Protein AF-A0A6L7TW62-F1 (afdb_monomer_lite)

pLDDT: mean 73.05, std 16.47, range [34.62, 91.81]

Foldseek 3Di:
DPPCPDPDDDADDPLLVQLLVQLLVVLLVCLQVLAAAEPVRSCCRRPVPPPDDPPSVVSSLVVNQVVLVVVCVDPPDPDDRQASSCLSYDPPDPDDDPVNVVVCVPAPPVNSCVVHSVCSSPRPCSVVVVVNSGD

Structure (mmCIF, N/CA/C/O backbone):
data_AF-A0A6L7TW62-F1
#
_entry.id   AF-A0A6L7TW62-F1
#
loop_
_atom_site.group_PDB
_atom_site.id
_atom_site.type_symbol
_atom_site.label_atom_id
_atom_site.label_alt_id
_atom_site.label_comp_id
_atom_site.label_asym_id
_atom_site.label_entity_id
_atom_site.label_seq_id
_atom_site.pdbx_PDB_ins_code
_atom_site.Cartn_x
_atom_site.Cartn_y
_atom_site.Cartn_z
_atom_site.occupancy
_atom_site.B_iso_or_equiv
_atom_site.auth_seq_id
_atom_site.auth_comp_id
_atom_site.auth_asym_id
_atom_site.auth_atom_id
_atom_site.pdbx_PDB_model_num
ATOM 1 N N . MET A 1 1 ? -17.381 16.320 -4.843 1.00 34.72 1 MET A N 1
ATOM 2 C CA . MET A 1 1 ? -16.513 17.354 -4.238 1.00 34.72 1 MET A CA 1
ATOM 3 C C . MET A 1 1 ? -15.098 16.823 -4.362 1.00 34.72 1 MET A C 1
ATOM 5 O O . MET A 1 1 ? -14.869 15.753 -3.849 1.00 34.72 1 MET A O 1
ATOM 9 N N . GLN A 1 2 ? -14.188 17.464 -5.103 1.00 34.62 2 GLN A N 1
ATOM 10 C CA . GLN A 1 2 ? -12.823 16.931 -5.269 1.00 34.62 2 GLN A CA 1
ATOM 11 C C . GLN A 1 2 ? -12.072 17.016 -3.933 1.00 34.62 2 GLN A C 1
ATOM 13 O O . GLN A 1 2 ? -11.802 18.134 -3.482 1.00 34.62 2 GLN A O 1
ATOM 18 N N . ASN A 1 3 ? -11.767 15.880 -3.296 1.00 39.09 3 ASN A N 1
ATOM 19 C CA . ASN A 1 3 ? -11.091 15.842 -2.000 1.00 39.09 3 ASN A CA 1
ATOM 20 C C . ASN A 1 3 ? -9.744 16.581 -2.045 1.00 39.09 3 ASN A C 1
ATOM 22 O O . ASN A 1 3 ? -8.772 16.184 -2.687 1.00 39.09 3 ASN A O 1
ATOM 26 N N . GLN A 1 4 ? -9.710 17.722 -1.352 1.00 43.91 4 GLN A N 1
ATOM 27 C CA . GLN A 1 4 ? -8.607 18.683 -1.337 1.00 43.91 4 GLN A CA 1
ATOM 28 C C . GLN A 1 4 ? -7.504 18.339 -0.319 1.00 43.91 4 GLN A C 1
ATOM 30 O O . GLN A 1 4 ? -6.615 19.162 -0.103 1.00 43.91 4 GLN A O 1
ATOM 35 N N . CYS A 1 5 ? -7.520 17.158 0.306 1.00 47.97 5 CYS A N 1
ATOM 36 C CA . CYS A 1 5 ? -6.614 16.833 1.419 1.00 47.97 5 CYS A CA 1
ATOM 37 C C . CYS A 1 5 ? -5.142 16.631 1.012 1.00 47.97 5 CYS A C 1
ATOM 39 O O . CYS A 1 5 ? -4.269 16.607 1.874 1.00 47.97 5 CYS A O 1
ATOM 41 N N . PHE A 1 6 ? -4.841 16.572 -0.288 1.00 50.97 6 PHE A N 1
ATOM 42 C CA . PHE A 1 6 ? -3.476 16.413 -0.804 1.00 50.97 6 PHE A CA 1
ATOM 43 C C . PHE A 1 6 ? -3.125 17.472 -1.855 1.00 50.97 6 PHE A C 1
ATOM 45 O O . PHE A 1 6 ? 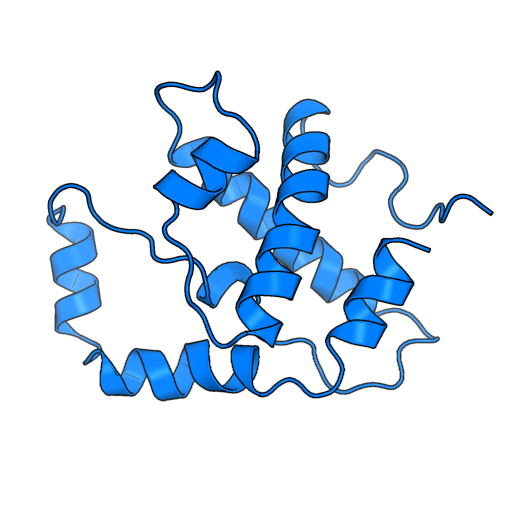-2.492 17.183 -2.873 1.00 50.97 6 PHE A O 1
ATOM 52 N N . LYS A 1 7 ? -3.547 18.726 -1.636 1.00 44.59 7 LYS A N 1
ATOM 53 C CA . LYS A 1 7 ? -3.100 19.851 -2.466 1.00 44.59 7 LYS A CA 1
ATOM 54 C C . LYS A 1 7 ? -1.574 20.038 -2.353 1.00 44.59 7 LYS A C 1
ATOM 56 O O . LYS A 1 7 ? -1.057 20.653 -1.431 1.00 44.59 7 LYS A O 1
ATOM 61 N N . ARG A 1 8 ? -0.907 19.524 -3.387 1.00 44.16 8 ARG A N 1
ATOM 62 C CA . ARG A 1 8 ? 0.277 20.028 -4.106 1.00 44.16 8 ARG A CA 1
ATOM 63 C C . ARG A 1 8 ? 1.669 20.028 -3.473 1.00 44.16 8 ARG A C 1
ATOM 65 O O . ARG A 1 8 ? 2.585 19.803 -4.253 1.00 44.16 8 ARG A O 1
ATOM 72 N N . ASP A 1 9 ? 1.870 20.154 -2.164 1.00 45.03 9 ASP A N 1
ATOM 73 C CA . ASP A 1 9 ? 3.229 20.502 -1.676 1.00 45.03 9 ASP A CA 1
ATOM 74 C C . ASP A 1 9 ? 3.894 19.478 -0.746 1.00 45.03 9 ASP A C 1
ATOM 76 O O . ASP A 1 9 ? 4.792 19.813 0.021 1.00 45.03 9 ASP A O 1
ATOM 80 N N . ILE A 1 10 ? 3.481 18.208 -0.804 1.00 50.41 10 ILE A N 1
ATOM 81 C CA . ILE A 1 10 ? 4.088 17.166 0.041 1.00 50.41 10 ILE A CA 1
ATOM 82 C C . ILE A 1 10 ? 5.144 16.372 -0.728 1.00 50.41 10 ILE A C 1
ATOM 84 O O . ILE A 1 10 ? 6.185 16.093 -0.162 1.00 50.41 10 ILE A O 1
ATOM 88 N N . PHE A 1 11 ? 4.932 16.059 -2.008 1.00 49.53 11 PHE A N 1
ATOM 89 C CA . PHE A 1 11 ? 5.819 15.186 -2.777 1.00 49.53 11 PHE A CA 1
ATOM 90 C C . PHE A 1 11 ? 6.629 16.011 -3.770 1.00 49.53 11 PHE A C 1
ATOM 92 O O . PHE A 1 11 ? 6.005 16.666 -4.595 1.00 49.53 11 PHE A O 1
ATOM 99 N N . GLY A 1 12 ? 7.962 15.946 -3.714 1.00 58.12 12 GLY A N 1
ATOM 100 C CA . GLY A 1 12 ? 8.905 16.697 -4.563 1.00 58.12 12 GLY A CA 1
ATOM 101 C C . GLY A 1 12 ? 8.369 17.186 -5.920 1.00 58.12 12 GLY A C 1
ATOM 102 O O . GLY A 1 12 ? 7.769 18.254 -6.000 1.00 58.12 12 GLY A O 1
ATOM 103 N N . ASP A 1 13 ? 8.625 16.455 -7.008 1.00 68.38 13 ASP A N 1
ATOM 104 C CA . ASP A 1 13 ? 8.139 16.839 -8.338 1.00 68.38 13 ASP A CA 1
ATOM 105 C C . ASP A 1 13 ? 6.713 16.310 -8.631 1.00 68.38 13 ASP A C 1
ATOM 107 O O . ASP A 1 13 ? 6.236 15.328 -8.049 1.00 68.38 13 ASP A O 1
ATOM 111 N N . LYS A 1 14 ? 6.022 16.960 -9.578 1.00 72.31 14 LYS A N 1
ATOM 112 C CA . LYS A 1 14 ? 4.637 16.637 -9.975 1.00 72.31 14 LYS A CA 1
ATOM 113 C C . LYS A 1 14 ? 4.461 15.231 -10.554 1.00 72.31 14 LYS A C 1
ATOM 115 O O . LYS A 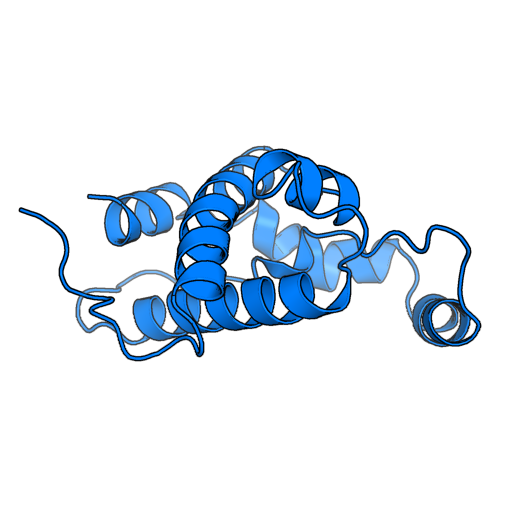1 14 ? 3.355 14.697 -10.498 1.00 72.31 14 LYS A O 1
ATOM 120 N N . ASP A 1 15 ? 5.485 14.645 -11.150 1.00 75.75 15 ASP A N 1
ATOM 121 C CA . ASP A 1 15 ? 5.408 13.322 -11.761 1.00 75.75 15 ASP A CA 1
ATOM 122 C C . ASP A 1 15 ? 5.524 12.225 -10.705 1.00 75.75 15 ASP A C 1
ATOM 124 O O . ASP A 1 15 ? 4.755 11.263 -10.747 1.00 75.75 15 ASP A O 1
ATOM 128 N N . THR A 1 16 ? 6.343 12.429 -9.671 1.00 74.62 16 THR A N 1
ATOM 129 C CA . THR A 1 16 ? 6.352 11.572 -8.476 1.00 74.62 16 THR A CA 1
ATOM 130 C C . THR A 1 16 ? 4.981 11.548 -7.786 1.00 74.62 16 THR A C 1
ATOM 132 O O . THR A 1 16 ? 4.499 10.475 -7.416 1.00 74.62 16 THR A O 1
ATOM 135 N N . GLN A 1 17 ? 4.295 12.696 -7.695 1.00 74.62 17 GLN A N 1
ATOM 136 C CA . GLN A 1 17 ? 2.911 12.762 -7.193 1.00 74.62 17 GLN A CA 1
ATOM 137 C C . GLN A 1 17 ? 1.958 11.912 -8.030 1.00 74.62 17 GLN A C 1
ATOM 139 O O . GLN A 1 17 ? 1.217 11.092 -7.494 1.00 74.62 17 GLN A O 1
ATOM 144 N N . LYS A 1 18 ? 1.977 12.092 -9.355 1.00 78.06 18 LYS A N 1
ATOM 145 C CA . LYS A 1 18 ? 1.114 11.330 -10.268 1.00 78.06 18 LYS A CA 1
ATOM 146 C C . LYS A 1 18 ? 1.379 9.829 -10.172 1.00 78.06 18 LYS A C 1
ATOM 148 O O . LYS A 1 18 ? 0.435 9.049 -10.230 1.00 78.06 18 LYS A O 1
ATOM 153 N N . MET A 1 19 ? 2.640 9.422 -10.030 1.00 82.81 19 MET A N 1
ATOM 154 C CA . MET A 1 19 ? 3.002 8.015 -9.860 1.00 82.81 19 MET A CA 1
ATOM 155 C C . MET A 1 19 ? 2.477 7.452 -8.537 1.00 82.81 19 MET A C 1
ATOM 157 O O . MET A 1 19 ? 1.898 6.372 -8.547 1.00 82.81 19 MET A O 1
ATOM 161 N N . ALA A 1 20 ? 2.593 8.190 -7.428 1.00 81.94 20 ALA A N 1
ATOM 162 C CA . ALA A 1 20 ? 2.037 7.779 -6.134 1.00 81.94 20 ALA A CA 1
ATOM 163 C C . ALA A 1 20 ? 0.513 7.623 -6.184 1.00 81.94 20 ALA A C 1
ATOM 165 O O . ALA A 1 20 ? -0.016 6.608 -5.732 1.00 81.94 20 ALA A O 1
ATOM 166 N N . TRP A 1 21 ? -0.176 8.569 -6.824 1.00 80.31 21 TRP A N 1
ATOM 167 C CA . TRP A 1 21 ? -1.621 8.506 -7.040 1.00 80.31 21 TRP A CA 1
ATOM 168 C C . TRP A 1 21 ? -2.069 7.302 -7.869 1.00 80.31 21 TRP A C 1
ATOM 170 O O . TRP A 1 21 ? -3.143 6.763 -7.620 1.00 80.31 21 TRP A O 1
ATOM 180 N N . LYS A 1 22 ? -1.257 6.863 -8.835 1.00 85.69 22 LYS A N 1
ATOM 181 C CA . LYS A 1 22 ? -1.531 5.657 -9.629 1.00 85.69 22 LYS A CA 1
ATOM 182 C C . LYS A 1 22 ? -1.177 4.366 -8.895 1.00 85.69 22 LYS A C 1
ATOM 184 O O . LYS A 1 22 ? -1.898 3.387 -9.028 1.00 85.69 22 LYS A O 1
ATOM 189 N N . ALA A 1 23 ? -0.081 4.358 -8.140 1.00 88.12 23 ALA A N 1
ATOM 190 C CA . ALA A 1 23 ? 0.405 3.180 -7.429 1.00 88.12 23 ALA A CA 1
ATOM 191 C C . ALA A 1 23 ? -0.483 2.816 -6.231 1.00 88.12 23 ALA A C 1
ATOM 193 O O . ALA A 1 23 ? -0.780 1.648 -6.019 1.00 88.12 23 ALA A O 1
ATOM 194 N N . LEU A 1 24 ? -0.939 3.805 -5.463 1.00 87.88 24 LEU A N 1
ATOM 195 C CA . LEU A 1 24 ? -1.745 3.602 -4.259 1.00 87.88 24 LEU A CA 1
ATOM 196 C C . LEU A 1 24 ? -2.998 2.713 -4.448 1.00 87.88 24 LEU A C 1
ATOM 198 O O . LEU A 1 24 ? -3.143 1.763 -3.678 1.00 87.88 24 LEU A O 1
ATOM 202 N N . PRO A 1 25 ? -3.889 2.941 -5.438 1.00 87.25 25 PRO A N 1
ATOM 203 C CA . PRO A 1 25 ? -5.071 2.093 -5.616 1.00 87.25 25 PRO A CA 1
ATOM 204 C C . PRO A 1 25 ? -4.708 0.664 -6.048 1.00 87.25 25 PRO A C 1
ATOM 206 O O . PRO A 1 25 ? -5.377 -0.285 -5.638 1.00 87.25 25 PRO A O 1
ATOM 209 N N . ILE A 1 26 ? -3.628 0.494 -6.822 1.00 89.75 26 ILE A N 1
ATOM 210 C CA . ILE A 1 26 ? -3.096 -0.826 -7.187 1.00 89.75 26 ILE A CA 1
ATOM 211 C C . ILE A 1 26 ? -2.654 -1.551 -5.913 1.00 89.75 26 ILE A C 1
ATOM 213 O O . ILE A 1 26 ? -3.096 -2.665 -5.656 1.00 89.75 26 ILE A O 1
ATOM 217 N N . LEU A 1 27 ? -1.859 -0.893 -5.065 1.00 90.38 27 LEU A N 1
ATOM 218 C CA . LEU A 1 27 ? -1.370 -1.480 -3.818 1.00 90.38 27 LEU A CA 1
ATOM 219 C C . LEU A 1 27 ? -2.511 -1.893 -2.877 1.00 90.38 27 LEU A C 1
ATOM 221 O O . LEU A 1 27 ? -2.492 -3.003 -2.356 1.00 90.38 27 LEU A O 1
ATOM 225 N N . ILE A 1 28 ? -3.529 -1.044 -2.699 1.00 90.38 28 ILE A N 1
ATOM 226 C CA . ILE A 1 28 ? -4.711 -1.384 -1.886 1.00 90.38 28 ILE A CA 1
ATOM 227 C C . ILE A 1 28 ? -5.434 -2.600 -2.474 1.00 90.38 28 ILE A C 1
ATOM 229 O O . ILE A 1 28 ? -5.780 -3.519 -1.738 1.00 90.38 28 ILE A O 1
ATOM 233 N N . THR A 1 29 ? -5.599 -2.655 -3.798 1.00 89.88 29 THR A N 1
ATOM 234 C CA . THR A 1 29 ? -6.255 -3.786 -4.475 1.00 89.88 29 THR A CA 1
ATOM 235 C C . THR A 1 29 ? -5.503 -5.099 -4.253 1.00 89.88 29 THR A C 1
ATOM 237 O O . THR A 1 29 ? -6.121 -6.126 -3.980 1.00 89.88 29 THR A O 1
ATOM 240 N N . TYR A 1 30 ? -4.174 -5.084 -4.366 1.00 88.62 30 TYR A N 1
ATOM 241 C CA . TYR A 1 30 ? -3.340 -6.262 -4.115 1.00 88.62 30 TYR A CA 1
ATOM 242 C C . TYR A 1 30 ? -3.379 -6.674 -2.637 1.00 88.62 30 TYR A C 1
ATOM 244 O O . TYR A 1 30 ? -3.550 -7.854 -2.337 1.00 88.62 30 TYR A O 1
ATOM 252 N N . ALA A 1 31 ? -3.346 -5.708 -1.712 1.00 88.88 31 ALA A N 1
ATOM 253 C CA . ALA A 1 31 ? -3.490 -5.979 -0.285 1.00 88.88 31 ALA A CA 1
ATOM 254 C C . ALA A 1 31 ? -4.839 -6.641 0.052 1.00 88.88 31 ALA A C 1
ATOM 256 O O . ALA A 1 31 ? -4.865 -7.616 0.796 1.00 88.88 31 ALA A O 1
ATOM 257 N N . GLN A 1 32 ? -5.939 -6.171 -0.548 1.00 88.38 32 GLN A N 1
ATOM 258 C CA . GLN A 1 32 ? -7.274 -6.763 -0.390 1.00 88.38 32 GLN A CA 1
ATOM 259 C C . GLN A 1 32 ? -7.369 -8.193 -0.934 1.00 88.38 32 GLN A C 1
ATOM 261 O O . GLN A 1 32 ? -8.135 -8.999 -0.411 1.00 88.38 32 GLN A O 1
ATOM 266 N N . LYS A 1 33 ? -6.605 -8.513 -1.983 1.00 88.12 33 LYS A N 1
ATOM 267 C CA . LYS A 1 33 ? -6.546 -9.862 -2.564 1.00 88.12 33 LYS A CA 1
ATOM 268 C C . LYS A 1 33 ? -5.617 -10.809 -1.803 1.00 88.12 33 LYS A C 1
ATOM 270 O O . LYS A 1 33 ? -5.657 -12.007 -2.055 1.00 88.12 33 LYS A O 1
ATOM 275 N N . GLY A 1 34 ? -4.809 -10.289 -0.878 1.00 84.31 34 GLY A N 1
ATOM 276 C CA . GLY A 1 34 ? -3.766 -11.063 -0.206 1.00 84.31 34 GLY A CA 1
ATOM 277 C C . GLY A 1 34 ? -2.581 -11.394 -1.115 1.00 84.31 34 GLY A C 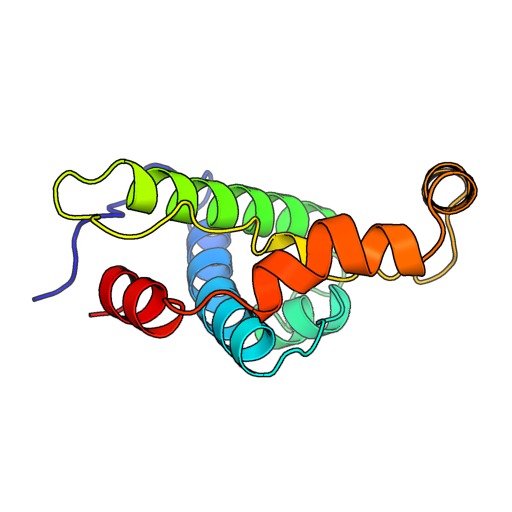1
ATOM 278 O O . GLY A 1 34 ? -1.835 -12.327 -0.827 1.00 84.31 34 GLY A O 1
ATOM 279 N N . ASP A 1 35 ? -2.407 -10.643 -2.205 1.00 83.62 35 ASP A N 1
ATOM 280 C CA . ASP A 1 35 ? -1.383 -10.904 -3.208 1.00 83.62 35 ASP A CA 1
ATOM 281 C C . ASP A 1 35 ? -0.224 -9.906 -3.068 1.00 83.62 35 ASP A C 1
ATOM 283 O O . ASP A 1 35 ? -0.443 -8.690 -3.057 1.00 83.62 35 ASP A O 1
ATOM 287 N N . PRO A 1 36 ? 1.036 -10.366 -3.005 1.00 84.06 36 PRO A N 1
ATOM 288 C CA . PRO A 1 36 ? 2.178 -9.473 -3.127 1.00 84.06 36 PRO A CA 1
ATOM 289 C C . PRO A 1 36 ? 2.354 -9.006 -4.582 1.00 84.06 36 PRO A C 1
ATOM 291 O O . PRO A 1 36 ? 2.018 -9.720 -5.527 1.00 84.06 36 PRO A O 1
ATOM 294 N N . ILE A 1 37 ? 2.967 -7.836 -4.779 1.00 83.19 37 ILE A N 1
ATOM 295 C CA . ILE A 1 37 ? 3.291 -7.299 -6.112 1.00 83.19 37 ILE A CA 1
ATOM 296 C C . ILE A 1 37 ? 4.801 -7.143 -6.279 1.00 83.19 37 ILE A C 1
ATOM 298 O O . ILE A 1 37 ? 5.499 -6.697 -5.370 1.00 83.19 37 ILE A O 1
ATOM 302 N N . ARG A 1 38 ? 5.348 -7.483 -7.450 1.00 81.50 38 ARG A N 1
ATOM 303 C CA . ARG A 1 38 ? 6.760 -7.196 -7.741 1.00 81.50 38 ARG A CA 1
ATOM 304 C C . ARG A 1 38 ? 6.934 -5.722 -8.077 1.00 81.50 38 ARG A C 1
ATOM 306 O O . ARG A 1 38 ? 6.130 -5.149 -8.806 1.00 81.50 38 ARG A O 1
ATOM 313 N N . MET A 1 39 ? 8.042 -5.132 -7.631 1.00 82.38 39 MET A N 1
ATOM 314 C CA . MET A 1 39 ? 8.389 -3.744 -7.962 1.00 82.38 39 MET A CA 1
ATOM 315 C C . MET A 1 39 ? 8.358 -3.480 -9.475 1.00 82.38 39 MET A C 1
ATOM 317 O O . MET A 1 39 ? 7.843 -2.458 -9.914 1.00 82.38 39 MET A O 1
ATOM 321 N N . SER A 1 40 ? 8.873 -4.412 -10.281 1.00 77.75 40 SER A N 1
ATOM 322 C CA . SER A 1 40 ? 8.894 -4.300 -11.743 1.00 77.75 40 SER A CA 1
ATOM 323 C C . SER A 1 40 ? 7.498 -4.331 -12.374 1.00 77.75 40 SER A C 1
ATOM 325 O O . SER A 1 40 ? 7.262 -3.635 -13.361 1.00 77.75 40 SER A O 1
ATOM 327 N N . ASP A 1 41 ? 6.567 -5.094 -11.802 1.00 82.25 41 ASP A N 1
ATOM 328 C CA . ASP A 1 41 ? 5.178 -5.162 -12.266 1.00 82.25 41 ASP A CA 1
ATOM 329 C C . ASP A 1 41 ? 4.437 -3.872 -11.913 1.00 82.25 41 ASP A C 1
ATOM 331 O O . ASP A 1 41 ? 3.848 -3.244 -12.791 1.00 82.25 41 ASP A O 1
ATOM 335 N N . LEU A 1 42 ? 4.601 -3.390 -10.677 1.00 85.25 42 LEU A N 1
ATOM 336 C CA . LEU A 1 42 ? 4.067 -2.098 -10.248 1.00 85.25 42 LEU A CA 1
ATOM 337 C C . LEU A 1 42 ? 4.571 -0.949 -11.134 1.00 85.25 42 LEU A C 1
ATOM 339 O O . LEU A 1 42 ? 3.784 -0.112 -11.570 1.00 85.25 42 LEU A O 1
ATOM 343 N N . VAL A 1 43 ? 5.872 -0.922 -11.448 1.00 82.44 43 VAL A N 1
ATOM 344 C CA . VAL A 1 43 ? 6.472 0.084 -12.343 1.00 82.44 43 VAL A CA 1
ATOM 345 C C . VAL A 1 43 ? 5.860 0.019 -13.743 1.00 82.44 43 VAL A C 1
ATOM 347 O O . VAL A 1 43 ? 5.533 1.059 -14.319 1.00 82.44 43 VAL A O 1
ATOM 350 N N . ARG A 1 44 ? 5.666 -1.187 -14.284 1.00 81.56 44 ARG A N 1
ATOM 351 C CA . ARG A 1 44 ? 5.062 -1.398 -15.606 1.00 81.56 44 ARG A CA 1
ATOM 352 C C . ARG A 1 44 ? 3.629 -0.877 -15.671 1.00 81.56 44 ARG A C 1
ATOM 354 O O . ARG A 1 44 ? 3.242 -0.317 -16.692 1.00 81.56 44 ARG A O 1
ATOM 361 N N . GLU A 1 45 ? 2.868 -1.031 -14.592 1.00 83.25 45 GLU A N 1
ATOM 362 C CA . GLU A 1 45 ? 1.493 -0.538 -14.505 1.00 83.25 45 GLU A CA 1
ATOM 363 C C . GLU A 1 45 ? 1.429 0.997 -14.411 1.00 83.25 45 GLU A C 1
ATOM 365 O O . GLU A 1 45 ? 0.623 1.632 -15.094 1.00 83.25 45 GLU A O 1
ATOM 370 N N . ILE A 1 46 ? 2.296 1.629 -13.612 1.00 83.56 46 ILE A N 1
ATOM 371 C CA . ILE A 1 46 ? 2.207 3.079 -13.356 1.00 83.56 46 ILE A CA 1
ATOM 372 C C . ILE A 1 46 ? 2.950 3.942 -14.385 1.00 83.56 46 ILE A C 1
ATOM 374 O O . ILE A 1 46 ? 2.517 5.063 -14.683 1.00 83.56 46 ILE A O 1
ATOM 378 N N . ALA A 1 47 ? 4.074 3.445 -14.905 1.00 79.62 47 ALA A N 1
ATOM 379 C CA . ALA A 1 47 ? 5.011 4.194 -15.735 1.00 79.62 47 ALA A CA 1
ATOM 380 C C . ALA A 1 47 ? 5.731 3.281 -16.753 1.00 79.62 47 ALA A C 1
ATOM 382 O O . ALA A 1 47 ? 6.957 3.161 -16.725 1.00 79.62 47 ALA A O 1
ATOM 383 N N . PRO A 1 48 ? 4.998 2.692 -17.721 1.00 75.69 48 PRO A N 1
ATOM 384 C CA . PRO A 1 48 ? 5.550 1.741 -18.698 1.00 75.69 48 PRO A CA 1
ATOM 385 C C . PRO A 1 48 ? 6.645 2.327 -19.606 1.00 75.69 48 PRO A C 1
ATOM 387 O O . PRO A 1 48 ? 7.380 1.590 -20.254 1.00 75.69 48 PRO A O 1
ATOM 390 N N . HIS A 1 49 ? 6.756 3.655 -19.665 1.00 73.19 49 HIS A N 1
ATOM 391 C CA . HIS A 1 49 ? 7.754 4.383 -20.448 1.00 73.19 49 HIS A CA 1
ATOM 392 C C . HIS A 1 49 ? 9.097 4.553 -19.717 1.00 73.19 49 HIS A C 1
ATOM 394 O O . HIS A 1 49 ? 10.083 4.951 -20.336 1.00 73.19 49 HIS A O 1
ATOM 400 N N . LEU A 1 50 ? 9.163 4.267 -18.412 1.00 65.75 50 LEU A N 1
ATOM 401 C CA . LEU A 1 50 ? 10.388 4.379 -17.625 1.00 65.75 50 LEU A CA 1
ATOM 402 C C . LEU A 1 50 ? 11.148 3.047 -17.661 1.00 65.75 50 LEU A C 1
ATOM 404 O O . LEU A 1 50 ? 10.903 2.139 -16.875 1.00 65.75 50 LEU A O 1
ATOM 408 N N . THR A 1 51 ? 12.104 2.936 -18.582 1.00 56.28 51 THR A N 1
ATOM 409 C CA . THR A 1 51 ? 12.894 1.715 -18.837 1.00 56.28 51 THR A CA 1
ATOM 410 C C . THR A 1 51 ? 13.981 1.425 -17.800 1.00 56.28 51 THR A C 1
ATOM 412 O O . THR A 1 51 ? 14.535 0.328 -17.781 1.00 56.28 51 THR A O 1
ATOM 415 N N . ARG A 1 52 ? 14.315 2.379 -16.924 1.00 56.72 52 ARG A N 1
ATOM 416 C CA . ARG A 1 52 ? 15.314 2.203 -15.858 1.00 56.72 52 ARG A CA 1
ATOM 417 C C . ARG A 1 52 ? 14.940 3.021 -14.638 1.00 56.72 52 ARG A C 1
ATOM 419 O O . ARG A 1 52 ? 15.376 4.161 -14.555 1.00 56.72 52 ARG A O 1
ATOM 426 N N . PHE A 1 53 ? 14.181 2.484 -13.680 1.00 55.09 53 PHE A N 1
ATOM 427 C CA . PHE A 1 53 ? 13.996 3.230 -12.431 1.00 55.09 53 PHE A CA 1
ATOM 428 C C . PHE A 1 53 ? 13.562 2.402 -11.208 1.00 55.09 53 PHE A C 1
ATOM 430 O O . PHE A 1 53 ? 12.389 2.325 -10.867 1.00 55.09 53 PHE A O 1
ATOM 437 N N . ASN A 1 54 ? 14.544 1.887 -10.455 1.00 59.56 54 ASN A N 1
ATOM 438 C CA . ASN A 1 54 ? 14.332 1.383 -9.086 1.00 59.56 54 ASN A CA 1
ATOM 439 C C . ASN A 1 54 ? 14.390 2.497 -8.015 1.00 59.56 54 ASN A C 1
ATOM 441 O O . ASN A 1 54 ? 13.919 2.297 -6.901 1.00 59.56 54 ASN A O 1
ATOM 445 N N . PHE A 1 55 ? 14.970 3.672 -8.307 1.00 61.91 55 PHE A N 1
ATOM 446 C CA . PHE A 1 55 ? 15.192 4.723 -7.296 1.00 61.91 55 PHE A CA 1
ATOM 447 C C . PHE A 1 55 ? 13.977 5.649 -7.076 1.00 61.91 55 PHE A C 1
ATOM 449 O O . PHE A 1 55 ? 13.539 5.818 -5.946 1.00 61.91 55 PHE A O 1
ATOM 456 N N . ALA A 1 56 ? 13.374 6.192 -8.137 1.00 68.69 56 ALA A N 1
ATOM 457 C CA . ALA A 1 56 ? 12.123 6.959 -8.098 1.00 68.69 56 ALA A CA 1
ATOM 458 C C . ALA A 1 56 ? 10.975 6.160 -7.477 1.00 68.69 56 ALA A C 1
ATOM 460 O O . ALA A 1 56 ? 10.212 6.712 -6.693 1.00 68.69 56 ALA A O 1
ATOM 461 N N . MET A 1 57 ? 10.890 4.852 -7.740 1.00 77.19 57 MET A N 1
ATOM 462 C CA . MET A 1 57 ? 9.827 4.035 -7.159 1.00 77.19 57 MET A CA 1
ATOM 463 C C . MET A 1 57 ? 9.938 3.924 -5.630 1.00 77.19 57 MET A C 1
ATOM 465 O O . MET A 1 57 ? 8.923 3.943 -4.941 1.00 77.19 57 MET A O 1
ATOM 469 N N . LYS A 1 58 ? 11.155 3.917 -5.065 1.00 77.25 58 LYS A N 1
ATOM 470 C CA . LYS A 1 58 ? 11.339 3.989 -3.603 1.00 77.25 58 LYS A CA 1
ATOM 471 C C . LYS A 1 58 ? 10.762 5.277 -3.017 1.00 77.25 58 LYS A C 1
ATOM 473 O O . LYS A 1 58 ? 10.118 5.231 -1.974 1.00 77.25 58 LYS A O 1
ATOM 478 N N . TRP A 1 59 ? 10.947 6.406 -3.702 1.00 76.69 59 TRP A N 1
ATOM 479 C CA . TRP A 1 59 ? 10.343 7.674 -3.293 1.00 76.69 59 TRP A CA 1
ATOM 480 C C . TRP A 1 59 ? 8.825 7.634 -3.403 1.00 76.69 59 TRP A C 1
ATOM 482 O O . TRP A 1 59 ? 8.148 8.020 -2.458 1.00 76.69 59 TRP A O 1
ATOM 492 N N . VAL A 1 60 ? 8.288 7.099 -4.502 1.00 81.75 60 VAL A N 1
ATOM 493 C CA . VAL A 1 60 ? 6.843 6.892 -4.677 1.00 81.75 60 VAL A CA 1
ATOM 494 C C . VAL A 1 60 ? 6.254 6.074 -3.518 1.00 81.75 60 VAL A C 1
ATOM 496 O O . VAL A 1 60 ? 5.222 6.452 -2.969 1.00 81.75 60 VAL A O 1
ATOM 499 N N . LEU A 1 61 ? 6.927 5.005 -3.085 1.00 85.06 61 LEU A N 1
ATOM 500 C CA . LEU A 1 61 ? 6.490 4.196 -1.944 1.00 85.06 61 LEU A CA 1
ATOM 501 C C . LEU A 1 61 ? 6.574 4.945 -0.604 1.00 85.06 61 LEU A C 1
ATOM 503 O O . LEU A 1 61 ? 5.616 4.918 0.166 1.00 85.06 61 LEU A O 1
ATOM 507 N N . ALA A 1 62 ? 7.673 5.654 -0.325 1.00 80.75 62 ALA A N 1
ATOM 508 C CA . ALA A 1 62 ? 7.810 6.463 0.895 1.00 80.75 62 ALA A CA 1
ATOM 509 C C . ALA A 1 62 ? 6.710 7.533 1.003 1.00 80.75 62 ALA A C 1
ATOM 511 O O . ALA A 1 62 ? 6.167 7.817 2.074 1.00 80.75 62 ALA A O 1
ATOM 512 N N . TRP A 1 63 ? 6.345 8.095 -0.139 1.00 79.38 63 TRP A N 1
ATOM 513 C CA . TRP A 1 63 ? 5.280 9.064 -0.251 1.00 79.38 63 TRP A CA 1
ATOM 514 C C . TRP A 1 63 ? 3.901 8.478 0.017 1.00 79.38 63 TRP A C 1
ATOM 516 O O . TRP A 1 63 ? 3.142 9.052 0.793 1.00 79.38 63 TRP A O 1
ATOM 526 N N . ILE A 1 64 ? 3.604 7.313 -0.557 1.00 86.00 64 ILE A N 1
ATOM 527 C CA . ILE A 1 64 ? 2.386 6.560 -0.245 1.00 86.00 64 ILE A CA 1
ATOM 528 C C . ILE A 1 64 ? 2.297 6.292 1.260 1.00 86.00 64 ILE A C 1
ATOM 530 O O . ILE A 1 64 ? 1.260 6.548 1.869 1.00 86.00 64 ILE A O 1
ATOM 534 N N . GLN A 1 65 ? 3.396 5.865 1.885 1.00 85.88 65 GLN A N 1
ATOM 535 C CA . GLN A 1 65 ? 3.427 5.643 3.330 1.00 85.88 65 GLN A CA 1
ATOM 536 C C . GLN A 1 65 ? 3.134 6.925 4.123 1.00 85.88 65 GLN A C 1
ATOM 538 O O . GLN A 1 65 ? 2.423 6.888 5.126 1.00 85.88 65 GLN A O 1
ATOM 543 N N . THR A 1 66 ? 3.638 8.067 3.656 1.00 82.19 66 THR A N 1
ATOM 544 C CA . THR A 1 66 ? 3.373 9.379 4.263 1.00 82.19 66 THR A CA 1
ATOM 545 C C . THR A 1 66 ? 1.904 9.784 4.120 1.00 82.19 66 THR A C 1
ATOM 547 O O . THR A 1 66 ? 1.320 10.321 5.056 1.00 82.19 66 THR A O 1
ATOM 550 N N . THR A 1 67 ? 1.284 9.516 2.969 1.00 80.00 67 THR A N 1
ATOM 551 C CA . THR A 1 67 ? -0.149 9.747 2.729 1.00 80.00 67 THR A CA 1
ATOM 552 C C . THR A 1 67 ? -1.009 8.944 3.697 1.00 80.00 67 THR A C 1
ATOM 554 O O . THR A 1 67 ? -1.921 9.507 4.298 1.00 80.00 67 THR A O 1
ATOM 557 N N . LEU A 1 68 ? -0.695 7.661 3.888 1.00 87.19 68 LEU A N 1
ATOM 558 C CA . LEU A 1 68 ? -1.408 6.806 4.837 1.00 87.19 68 LEU A CA 1
ATOM 559 C C . LEU A 1 68 ? -1.223 7.284 6.281 1.00 87.19 68 LEU A C 1
ATOM 561 O O . LEU A 1 68 ? -2.198 7.389 7.011 1.00 87.19 68 LEU A O 1
ATOM 565 N N . TYR A 1 69 ? -0.006 7.673 6.667 1.00 86.12 69 TYR A N 1
ATOM 566 C CA . TYR A 1 69 ? 0.249 8.242 7.993 1.00 86.12 69 TYR A CA 1
ATOM 567 C C . TYR A 1 69 ? -0.561 9.526 8.244 1.00 86.12 69 TYR A C 1
ATOM 569 O O . TYR A 1 69 ? -1.181 9.683 9.288 1.00 86.12 69 TYR A O 1
ATOM 577 N N . LYS A 1 70 ? -0.646 10.428 7.259 1.00 83.06 70 LYS A N 1
ATOM 578 C CA . LYS A 1 70 ? -1.477 11.639 7.376 1.00 83.06 70 LYS A CA 1
ATOM 579 C C . LYS A 1 70 ? -2.970 11.340 7.459 1.00 83.06 70 LYS A C 1
ATOM 581 O O . LYS A 1 70 ? -3.701 12.115 8.065 1.00 83.06 70 LYS A O 1
ATOM 586 N N . LEU A 1 71 ? -3.427 10.262 6.823 1.00 84.31 71 LEU A N 1
ATOM 587 C CA . LEU A 1 71 ? -4.806 9.796 6.946 1.00 84.31 71 LEU A CA 1
ATOM 588 C C . LEU A 1 71 ? -5.091 9.325 8.380 1.00 84.31 71 LEU A C 1
ATOM 590 O O . LEU A 1 71 ? -6.126 9.699 8.921 1.00 84.31 71 LEU A O 1
ATOM 594 N N . GLU A 1 72 ? -4.158 8.603 9.009 1.00 85.44 72 GLU A N 1
ATOM 595 C CA . GLU A 1 72 ? -4.266 8.195 10.421 1.00 85.44 72 GLU A CA 1
ATOM 596 C C . GLU A 1 72 ? -4.365 9.381 11.389 1.00 85.44 72 GLU A C 1
ATOM 598 O O . GLU A 1 72 ? -5.050 9.283 12.401 1.00 85.44 72 GLU A O 1
ATOM 603 N N . GLU A 1 73 ? -3.691 10.496 11.095 1.00 85.56 73 GLU A N 1
ATOM 604 C CA . GLU A 1 73 ? -3.697 11.700 11.941 1.00 85.56 73 GLU A CA 1
ATOM 605 C C . GLU A 1 73 ? -4.976 12.545 11.813 1.00 85.56 73 GLU A C 1
ATOM 607 O O . GLU A 1 73 ? -5.130 13.545 12.520 1.00 85.56 73 GLU A O 1
ATOM 612 N N . ARG A 1 74 ? -5.904 12.199 10.911 1.00 82.56 74 ARG A N 1
ATOM 613 C CA . ARG A 1 74 ? -7.135 12.978 10.762 1.00 82.56 74 ARG A CA 1
ATOM 614 C C . ARG A 1 74 ? -8.081 12.754 11.938 1.00 82.56 74 ARG A C 1
ATOM 616 O O . ARG A 1 74 ? -8.324 11.631 12.360 1.00 82.56 74 ARG A O 1
ATOM 623 N N . ASN A 1 75 ? -8.727 13.832 12.382 1.00 79.81 75 ASN A N 1
ATOM 624 C CA . ASN A 1 75 ? -9.707 13.791 13.474 1.00 79.81 75 ASN A CA 1
ATOM 625 C C . ASN A 1 75 ? -10.935 12.904 13.181 1.00 79.81 75 ASN A C 1
ATOM 627 O O . ASN A 1 75 ? -11.607 12.474 14.113 1.00 79.81 75 ASN A O 1
ATOM 631 N N . ASP A 1 76 ? -11.258 12.664 11.906 1.00 84.44 76 ASP A N 1
ATOM 632 C CA . ASP A 1 76 ? -12.354 11.789 11.469 1.00 84.44 76 ASP A CA 1
ATOM 633 C C . ASP A 1 76 ? -11.915 10.330 11.239 1.00 84.44 76 ASP A C 1
ATOM 635 O O . ASP A 1 76 ? -12.752 9.468 10.955 1.00 84.44 76 ASP A O 1
ATOM 639 N N . TRP A 1 77 ? -10.623 10.025 11.404 1.00 86.62 77 TRP A N 1
ATOM 640 C CA . TRP A 1 77 ? -10.108 8.665 11.348 1.00 86.62 77 TRP A CA 1
ATOM 641 C C . TRP A 1 77 ? -10.330 7.954 12.686 1.00 86.62 77 TRP A C 1
ATOM 643 O O . TRP A 1 77 ? -9.686 8.238 13.691 1.00 86.62 77 TRP A O 1
ATOM 653 N N . THR A 1 78 ? -11.265 7.005 12.704 1.00 86.56 78 THR A N 1
ATOM 654 C CA . THR A 1 78 ? -11.653 6.250 13.914 1.00 86.56 78 THR A CA 1
ATOM 655 C C . THR A 1 78 ? -11.201 4.789 13.884 1.00 86.56 78 THR A C 1
ATOM 657 O O . THR A 1 78 ? -11.485 4.024 14.806 1.00 86.56 78 THR A O 1
ATOM 660 N N . TYR A 1 79 ? -10.487 4.390 12.831 1.00 85.81 79 TYR A N 1
ATOM 661 C CA . TYR A 1 79 ? -10.017 3.023 12.630 1.00 85.81 79 TYR A CA 1
ATOM 662 C C . TYR A 1 79 ? -8.629 2.803 13.239 1.00 85.81 79 TYR A C 1
ATOM 664 O O . TYR A 1 79 ? -7.896 3.740 13.556 1.00 85.81 79 TYR A O 1
ATOM 672 N N . LYS A 1 80 ? -8.240 1.530 13.373 1.00 84.94 80 LYS A N 1
ATOM 673 C CA . LYS A 1 80 ? -6.888 1.148 13.808 1.00 84.94 80 LYS A CA 1
ATOM 674 C C . LYS A 1 80 ? -5.823 1.713 12.861 1.00 84.94 80 LYS A C 1
ATOM 676 O O . LYS A 1 80 ? -6.103 1.994 11.695 1.00 84.94 80 LYS A O 1
ATOM 681 N N . LYS A 1 81 ? -4.586 1.792 13.360 1.00 87.75 81 LYS A N 1
ATOM 682 C CA . LYS A 1 81 ? -3.398 2.162 12.580 1.00 87.75 81 LYS A CA 1
ATOM 683 C C . LYS A 1 81 ? -3.340 1.386 11.258 1.00 87.75 81 LYS A C 1
ATOM 685 O O . LYS A 1 81 ? -3.497 0.163 11.262 1.00 87.75 81 LYS A O 1
ATOM 690 N N . ILE A 1 82 ? -3.122 2.095 10.158 1.00 88.88 82 ILE A N 1
ATOM 691 C CA . ILE A 1 82 ? -2.976 1.535 8.821 1.00 88.88 82 ILE A CA 1
ATOM 692 C C . ILE A 1 82 ? -1.605 0.838 8.752 1.00 88.88 82 ILE A C 1
ATOM 694 O O . ILE A 1 82 ? -0.566 1.420 9.086 1.00 88.88 82 ILE A O 1
ATOM 698 N N . PRO A 1 83 ? -1.551 -0.438 8.347 1.00 87.69 83 PRO A N 1
ATOM 699 C CA . PRO A 1 83 ? -0.290 -1.150 8.227 1.00 87.69 83 PRO A CA 1
ATOM 700 C C . PRO A 1 83 ? 0.547 -0.586 7.069 1.00 87.69 83 PRO A C 1
ATOM 702 O O . PRO A 1 83 ? 0.040 0.051 6.144 1.00 87.69 83 PRO A O 1
ATOM 705 N N . CYS A 1 84 ? 1.859 -0.822 7.115 1.00 85.75 84 CYS A N 1
ATOM 706 C CA . CYS A 1 84 ? 2.792 -0.328 6.105 1.00 85.75 84 CYS A CA 1
ATOM 707 C C . CYS A 1 84 ? 2.518 -0.979 4.739 1.00 85.75 84 CYS A C 1
ATOM 709 O O . CYS A 1 84 ? 3.010 -2.072 4.461 1.00 85.75 84 CYS A O 1
ATOM 711 N N . ILE A 1 85 ? 1.755 -0.309 3.868 1.00 84.25 85 ILE A N 1
ATOM 712 C CA . ILE A 1 85 ? 1.319 -0.898 2.592 1.00 84.25 85 ILE A CA 1
ATOM 713 C C . ILE A 1 85 ? 2.490 -1.178 1.648 1.00 84.25 85 ILE A C 1
ATOM 715 O O . ILE A 1 85 ? 2.415 -2.056 0.801 1.00 84.25 85 ILE A O 1
ATOM 719 N N . THR A 1 86 ? 3.608 -0.467 1.807 1.00 80.94 86 THR A N 1
ATOM 720 C CA . THR A 1 86 ? 4.805 -0.684 0.981 1.00 80.94 86 THR A CA 1
ATOM 721 C C . THR A 1 86 ? 5.433 -2.063 1.195 1.00 80.94 86 THR A C 1
ATOM 723 O O . THR A 1 86 ? 6.162 -2.529 0.324 1.00 80.94 86 THR A O 1
ATOM 726 N N . ALA A 1 87 ? 5.109 -2.745 2.301 1.00 80.12 87 ALA A N 1
ATOM 727 C CA . ALA A 1 87 ? 5.586 -4.094 2.578 1.00 80.12 87 ALA A CA 1
ATOM 728 C C . ALA A 1 87 ? 5.048 -5.142 1.589 1.00 80.12 87 ALA A C 1
ATOM 730 O O . ALA A 1 87 ? 5.701 -6.161 1.400 1.00 80.12 87 ALA A O 1
ATOM 731 N N . ILE A 1 88 ? 3.920 -4.892 0.905 1.00 82.56 88 ILE A N 1
ATOM 732 C CA . ILE A 1 88 ? 3.402 -5.823 -0.119 1.00 82.56 88 ILE A CA 1
ATOM 733 C C . ILE A 1 88 ? 4.249 -5.826 -1.395 1.00 82.56 88 ILE A C 1
ATOM 735 O O . ILE A 1 88 ? 4.070 -6.688 -2.257 1.00 82.56 88 ILE A O 1
ATOM 739 N N . VAL A 1 89 ? 5.142 -4.840 -1.545 1.00 84.31 89 VAL A N 1
ATOM 740 C CA . VAL A 1 89 ? 5.993 -4.710 -2.721 1.00 84.31 89 VAL A CA 1
ATOM 741 C C . VAL A 1 89 ? 7.257 -5.529 -2.530 1.00 84.31 89 VAL A C 1
ATOM 743 O O . VAL A 1 89 ? 8.155 -5.179 -1.764 1.00 84.31 89 VAL A O 1
ATOM 746 N N . LEU A 1 90 ? 7.372 -6.594 -3.312 1.00 76.81 90 LEU A N 1
ATOM 747 C CA . LEU A 1 90 ? 8.585 -7.381 -3.396 1.00 76.81 90 LEU A CA 1
ATOM 748 C C . LEU A 1 90 ? 9.620 -6.592 -4.192 1.00 76.81 90 LEU A C 1
ATOM 750 O O . LEU A 1 90 ? 9.514 -6.430 -5.414 1.00 76.81 90 LEU A O 1
ATOM 754 N N . ALA A 1 91 ? 10.663 -6.139 -3.500 1.00 66.38 91 ALA A N 1
ATOM 755 C CA . ALA A 1 91 ? 11.904 -5.722 -4.129 1.00 66.38 91 ALA A CA 1
ATOM 756 C C . ALA A 1 91 ? 12.593 -6.973 -4.690 1.00 66.38 91 ALA A C 1
ATOM 758 O O . ALA A 1 91 ? 13.544 -7.476 -4.103 1.00 66.38 91 ALA A O 1
ATOM 759 N N . ALA A 1 92 ? 12.074 -7.529 -5.787 1.00 53.44 92 ALA A N 1
ATOM 760 C CA . ALA A 1 92 ? 12.717 -8.643 -6.462 1.00 53.44 92 ALA A CA 1
ATOM 761 C C . ALA A 1 92 ? 14.125 -8.184 -6.863 1.00 53.44 92 ALA A C 1
ATOM 763 O O . ALA A 1 92 ? 14.258 -7.234 -7.643 1.00 53.44 92 ALA A O 1
ATOM 764 N N . PRO A 1 93 ? 15.190 -8.799 -6.336 1.00 45.19 93 PRO A N 1
ATOM 765 C CA . PRO A 1 93 ? 16.489 -8.553 -6.902 1.00 45.19 93 PRO A CA 1
ATOM 766 C C . PRO A 1 93 ? 16.518 -9.312 -8.236 1.00 45.19 93 PRO A C 1
ATOM 768 O O . PRO A 1 93 ? 16.434 -10.536 -8.247 1.00 45.19 93 PRO A O 1
ATOM 771 N N . GLU A 1 94 ? 16.620 -8.610 -9.370 1.00 43.62 94 GLU A N 1
ATOM 772 C CA . GLU A 1 94 ? 16.772 -9.259 -10.692 1.00 43.62 94 GLU A CA 1
ATOM 773 C C . GLU A 1 94 ? 18.007 -10.186 -10.732 1.00 43.62 94 GLU A C 1
ATOM 775 O O . GLU A 1 94 ? 18.076 -11.131 -11.506 1.00 43.62 94 GLU A O 1
ATOM 780 N N . THR A 1 95 ? 18.943 -9.968 -9.809 1.00 40.84 95 THR A N 1
ATOM 781 C CA . THR A 1 95 ? 19.890 -10.930 -9.230 1.00 40.84 95 THR A CA 1
ATOM 782 C C . THR A 1 95 ? 20.179 -10.458 -7.801 1.00 40.84 95 THR A C 1
ATOM 784 O O . THR A 1 95 ? 20.292 -9.243 -7.607 1.00 40.84 95 THR A O 1
ATOM 787 N N . PRO A 1 96 ? 20.271 -11.337 -6.778 1.00 36.88 96 PRO A N 1
ATOM 788 C CA . PRO A 1 96 ? 20.538 -10.914 -5.403 1.00 36.88 96 PRO A CA 1
ATOM 789 C C . PRO A 1 96 ? 21.846 -10.127 -5.354 1.00 36.88 96 PRO A C 1
ATOM 791 O O . PRO A 1 96 ? 22.932 -10.693 -5.466 1.00 36.88 96 PRO A O 1
ATOM 794 N N . THR A 1 97 ? 21.746 -8.808 -5.191 1.00 47.31 97 THR A N 1
ATOM 795 C CA . THR A 1 97 ? 22.906 -7.983 -4.871 1.00 47.31 97 THR A CA 1
ATOM 796 C C . THR A 1 97 ? 23.409 -8.389 -3.488 1.00 47.31 97 THR A C 1
ATOM 798 O O . THR A 1 97 ? 22.633 -8.806 -2.623 1.00 47.31 97 THR A O 1
ATOM 801 N N . ASN A 1 98 ? 24.718 -8.261 -3.260 1.00 47.00 98 ASN A N 1
ATOM 802 C CA . ASN A 1 98 ? 25.376 -8.646 -2.003 1.00 47.00 98 ASN A CA 1
ATOM 803 C C . ASN A 1 98 ? 24.725 -8.040 -0.740 1.00 47.00 98 ASN A C 1
ATOM 805 O O . ASN A 1 98 ? 24.920 -8.563 0.349 1.00 47.00 98 ASN A O 1
ATOM 809 N N . TRP A 1 99 ? 23.945 -6.965 -0.886 1.00 39.84 99 TRP A N 1
ATOM 810 C CA . TRP A 1 99 ? 23.158 -6.335 0.176 1.00 39.84 99 TRP A CA 1
ATOM 811 C C . TRP A 1 99 ? 21.847 -7.069 0.492 1.00 39.84 99 TRP A C 1
ATOM 813 O O . TRP A 1 99 ? 21.620 -7.418 1.646 1.00 39.84 99 TRP A O 1
ATOM 823 N N . ALA A 1 100 ? 21.030 -7.387 -0.51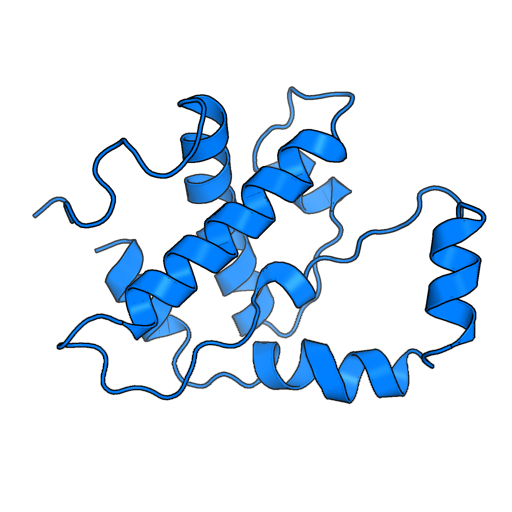9 1.00 37.84 100 ALA A N 1
ATOM 824 C CA . ALA A 1 100 ? 19.788 -8.144 -0.329 1.00 37.84 100 ALA A CA 1
ATOM 825 C C . ALA A 1 100 ? 20.066 -9.551 0.223 1.00 37.84 100 ALA A C 1
ATOM 827 O O . ALA A 1 100 ? 19.337 -10.027 1.083 1.00 37.84 100 ALA A O 1
ATOM 828 N N . ARG A 1 101 ? 21.185 -10.167 -0.192 1.00 41.72 101 ARG A N 1
ATOM 829 C CA . ARG A 1 101 ? 21.678 -11.441 0.360 1.00 41.72 101 ARG A CA 1
ATOM 830 C C . ARG A 1 101 ? 22.039 -11.349 1.848 1.00 41.72 101 ARG A C 1
ATOM 832 O O . ARG A 1 101 ? 21.932 -12.348 2.545 1.00 41.72 101 ARG A O 1
ATOM 839 N N . LYS A 1 102 ? 22.469 -10.173 2.319 1.00 43.16 102 LYS A N 1
ATOM 840 C CA . LYS A 1 102 ? 22.881 -9.915 3.707 1.00 43.16 102 LYS A CA 1
ATOM 841 C C . LYS A 1 102 ? 21.684 -9.681 4.633 1.00 43.16 102 LYS A C 1
ATOM 843 O O . LYS A 1 102 ? 21.716 -10.121 5.774 1.00 43.16 102 LYS A O 1
ATOM 848 N N . GLU A 1 103 ? 20.629 -9.024 4.146 1.00 44.75 103 GLU A N 1
ATOM 849 C CA . GLU A 1 103 ? 19.381 -8.833 4.906 1.00 44.75 103 GLU A CA 1
ATOM 850 C C . GLU A 1 103 ? 18.488 -10.082 4.878 1.00 44.75 103 GLU A C 1
ATOM 852 O O . GLU A 1 103 ? 17.956 -10.472 5.915 1.00 44.75 103 GLU A O 1
ATOM 857 N N . SER A 1 104 ? 18.396 -10.784 3.741 1.00 44.75 104 SER A N 1
ATOM 858 C CA . SER A 1 104 ? 17.631 -12.036 3.635 1.00 44.75 104 SER A CA 1
ATOM 859 C C . SER A 1 104 ? 18.307 -13.229 4.320 1.00 44.75 104 SER A C 1
ATOM 861 O O . SER A 1 104 ? 17.670 -14.257 4.522 1.00 44.75 104 SER A O 1
ATOM 863 N N . GLN A 1 105 ? 19.595 -13.125 4.669 1.00 47.94 105 GLN A N 1
ATOM 864 C CA . GLN A 1 105 ? 20.277 -14.113 5.514 1.00 47.94 105 GLN A CA 1
ATOM 865 C C . GLN A 1 105 ? 19.827 -14.047 6.982 1.00 47.94 105 GLN A C 1
ATOM 867 O O . GLN A 1 105 ? 20.017 -15.025 7.697 1.00 47.94 105 GLN A O 1
ATOM 872 N N . ASN A 1 106 ? 19.210 -12.940 7.419 1.00 50.00 106 ASN A N 1
ATOM 873 C CA . ASN A 1 106 ? 18.869 -12.70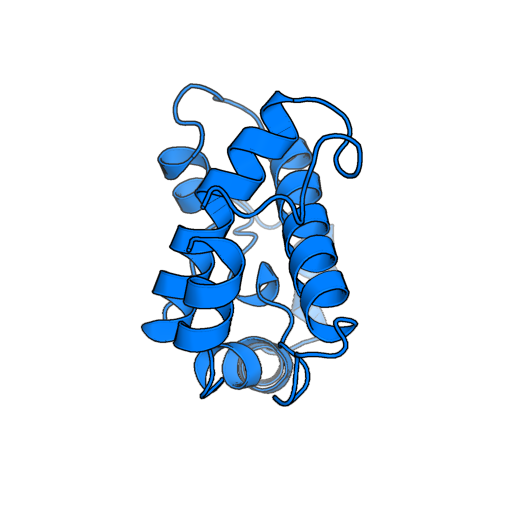0 8.826 1.00 50.00 106 ASN A CA 1
ATOM 874 C C . ASN A 1 106 ? 17.365 -12.765 9.142 1.00 50.00 106 ASN A C 1
ATOM 876 O O . ASN A 1 106 ? 17.007 -12.659 10.311 1.00 50.00 106 ASN A O 1
ATOM 880 N N . CYS A 1 107 ? 16.484 -12.931 8.150 1.00 53.50 107 CYS A N 1
ATOM 881 C CA . CYS A 1 107 ? 15.045 -13.087 8.376 1.00 53.50 107 CYS A CA 1
ATOM 882 C C . CYS A 1 107 ? 14.486 -14.165 7.432 1.00 53.50 107 CYS A C 1
ATOM 884 O O . CYS A 1 107 ? 14.413 -13.936 6.219 1.00 53.50 107 CYS A O 1
ATOM 886 N N . PRO A 1 108 ? 14.127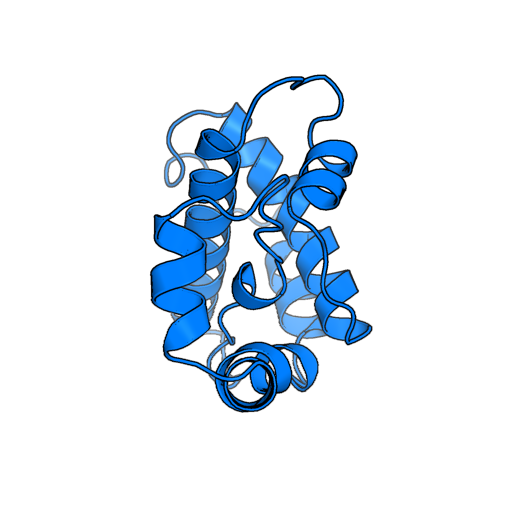 -15.354 7.950 1.00 64.06 108 PRO A N 1
ATOM 887 C CA . PRO A 1 108 ? 13.451 -16.380 7.170 1.00 64.06 108 PRO A CA 1
ATOM 888 C C . PRO A 1 108 ? 12.172 -15.820 6.540 1.00 64.06 108 PRO A C 1
ATOM 890 O O . PRO A 1 108 ? 11.457 -15.040 7.165 1.00 64.06 108 PRO A O 1
ATOM 893 N N . TRP A 1 109 ? 11.839 -16.260 5.325 1.00 59.88 109 TRP A N 1
ATOM 894 C CA . TRP A 1 109 ? 10.641 -15.806 4.605 1.00 59.88 109 TRP A CA 1
ATOM 895 C C . TRP A 1 109 ? 9.346 -15.907 5.438 1.00 59.88 109 TRP A C 1
ATOM 897 O O . TRP A 1 109 ? 8.511 -15.014 5.378 1.00 59.88 109 TRP A O 1
ATOM 907 N N . GLN A 1 110 ? 9.224 -16.931 6.290 1.00 62.88 110 GLN A N 1
ATOM 908 C CA . GLN A 1 110 ? 8.100 -17.095 7.224 1.00 62.88 110 GLN A CA 1
ATOM 909 C C . GLN A 1 110 ? 8.016 -15.987 8.291 1.00 62.88 110 GLN A C 1
ATOM 911 O O . GLN A 1 110 ? 6.926 -15.547 8.663 1.00 62.88 110 GLN A O 1
ATOM 916 N N . GLU A 1 111 ? 9.156 -15.515 8.798 1.00 65.44 111 GLU A N 1
ATOM 917 C CA . GLU A 1 111 ? 9.195 -14.399 9.748 1.00 65.44 111 GLU A CA 1
ATOM 918 C C . GLU A 1 111 ? 8.877 -13.077 9.035 1.00 65.44 111 GLU A C 1
ATOM 920 O O . GLU A 1 111 ? 8.150 -12.242 9.569 1.00 65.44 111 GLU A O 1
ATOM 925 N N . TYR A 1 112 ? 9.334 -12.915 7.790 1.00 67.75 112 TYR A N 1
ATOM 926 C CA . TYR A 1 112 ? 8.979 -11.761 6.965 1.00 67.75 112 TYR A CA 1
ATOM 927 C C . TYR A 1 112 ? 7.467 -11.699 6.679 1.00 67.75 112 TYR A C 1
ATOM 929 O O . TYR A 1 112 ? 6.833 -10.658 6.864 1.00 67.75 112 TYR A O 1
ATOM 937 N N . GLU A 1 113 ? 6.876 -12.826 6.282 1.00 66.94 113 GLU A N 1
ATOM 938 C CA . GLU A 1 113 ? 5.447 -12.958 5.997 1.00 66.94 113 GLU A CA 1
ATOM 939 C C . GLU A 1 113 ? 4.588 -12.632 7.226 1.00 66.94 113 GLU A C 1
ATOM 941 O O . GLU A 1 113 ? 3.704 -11.777 7.159 1.00 66.94 113 GLU A O 1
ATOM 946 N N . SER A 1 114 ? 4.890 -13.248 8.371 1.00 70.44 114 SER A N 1
ATOM 947 C CA . SER A 1 114 ? 4.131 -13.044 9.612 1.00 70.44 114 SER A CA 1
ATOM 948 C C . SER A 1 114 ? 4.271 -11.632 10.185 1.00 70.44 114 SER A C 1
ATOM 950 O O . SER A 1 114 ? 3.291 -11.063 10.668 1.00 70.44 114 SER A O 1
ATOM 952 N N . LYS A 1 115 ? 5.470 -11.043 10.123 1.00 72.62 115 LYS A N 1
ATOM 953 C CA . LYS A 1 115 ? 5.754 -9.739 10.733 1.00 72.62 115 LYS A CA 1
ATOM 954 C C . LYS A 1 115 ? 5.322 -8.558 9.869 1.00 72.62 115 LYS A C 1
ATOM 956 O O . LYS A 1 115 ? 4.949 -7.524 10.423 1.00 72.62 115 LYS A O 1
ATOM 961 N N . TYR A 1 116 ? 5.387 -8.686 8.543 1.00 75.06 116 TYR A N 1
ATOM 962 C CA . TYR A 1 116 ? 5.210 -7.549 7.635 1.00 75.06 116 TYR A CA 1
ATOM 963 C C . TYR A 1 116 ? 4.050 -7.706 6.649 1.00 75.06 116 TYR A C 1
ATOM 965 O O . TYR A 1 116 ? 3.352 -6.722 6.423 1.00 75.06 116 TYR A O 1
ATOM 973 N N . LEU A 1 117 ? 3.803 -8.893 6.082 1.00 78.31 117 LEU A N 1
ATOM 974 C CA . LEU A 1 117 ? 2.757 -9.076 5.062 1.00 78.31 117 LEU A CA 1
ATOM 975 C C . LEU A 1 117 ? 1.380 -9.355 5.669 1.00 78.31 117 LEU A C 1
ATOM 977 O O . LEU A 1 117 ? 0.397 -8.722 5.286 1.00 78.31 117 LEU A O 1
ATOM 981 N N . LEU A 1 118 ? 1.307 -10.256 6.649 1.00 80.25 118 LEU A N 1
ATOM 982 C CA . LEU A 1 118 ? 0.043 -10.690 7.242 1.00 80.25 118 LEU A CA 1
ATOM 983 C C . LEU A 1 118 ? -0.784 -9.529 7.832 1.00 80.25 118 LEU A C 1
ATOM 985 O O . LEU A 1 118 ? -1.978 -9.458 7.538 1.00 80.25 118 LEU A O 1
ATOM 989 N N . PRO A 1 119 ? -0.204 -8.574 8.592 1.00 85.06 119 PRO A N 1
ATOM 990 C CA . PRO A 1 119 ? -0.965 -7.427 9.089 1.00 85.06 119 PRO A CA 1
ATOM 991 C C . PRO A 1 119 ? -1.520 -6.542 7.969 1.00 85.06 119 PRO A C 1
ATOM 993 O O . PRO A 1 119 ? -2.560 -5.915 8.148 1.00 85.06 119 PRO A O 1
ATOM 996 N N . VAL A 1 120 ? -0.826 -6.480 6.829 1.00 87.69 120 VAL A N 1
ATOM 997 C CA . VAL A 1 120 ? -1.237 -5.683 5.670 1.00 87.69 120 VAL A CA 1
ATOM 998 C C . VAL A 1 120 ? -2.395 -6.364 4.949 1.00 87.69 120 VAL A C 1
ATOM 1000 O O . VAL A 1 120 ? -3.396 -5.716 4.665 1.00 87.69 120 VAL A O 1
ATOM 1003 N N . PHE A 1 121 ? -2.313 -7.672 4.711 1.00 88.81 121 PHE A N 1
ATOM 1004 C CA . PHE A 1 121 ? -3.375 -8.418 4.030 1.00 88.81 121 PHE A CA 1
ATOM 1005 C C . PHE A 1 121 ? -4.650 -8.550 4.871 1.00 88.81 121 PHE A C 1
ATOM 1007 O O . PHE A 1 121 ? -5.750 -8.408 4.347 1.00 88.81 121 PHE A O 1
ATOM 1014 N N . CYS A 1 122 ? -4.528 -8.734 6.186 1.00 87.19 122 CYS A N 1
ATOM 1015 C CA . CYS A 1 122 ? -5.675 -8.912 7.082 1.00 87.19 122 CYS A CA 1
ATOM 1016 C C . CYS A 1 122 ? -6.331 -7.598 7.545 1.00 87.19 122 CYS A C 1
ATOM 1018 O O . CYS A 1 122 ? -7.137 -7.611 8.478 1.00 87.19 122 CYS A O 1
ATOM 1020 N N . TYR A 1 123 ? -5.980 -6.452 6.957 1.00 91.00 123 TYR A N 1
ATOM 1021 C CA . TYR A 1 123 ? -6.505 -5.168 7.410 1.00 91.00 123 TYR A CA 1
ATOM 1022 C C . TYR A 1 123 ? -7.958 -4.951 6.960 1.00 91.00 123 TYR A C 1
ATOM 1024 O O . TYR A 1 123 ? -8.256 -4.648 5.807 1.00 91.00 123 TYR A O 1
ATOM 1032 N N . GLU A 1 124 ? -8.874 -5.072 7.918 1.00 90.19 124 GLU A N 1
ATOM 1033 C CA . GLU A 1 124 ? -10.334 -5.060 7.738 1.00 90.19 124 GLU A CA 1
ATOM 1034 C C . GLU A 1 124 ? -10.919 -3.746 7.175 1.00 90.19 124 GLU A C 1
ATOM 1036 O O . GLU A 1 124 ? -12.066 -3.718 6.733 1.00 90.19 124 GLU A O 1
ATOM 1041 N N . HIS A 1 125 ? -10.154 -2.649 7.163 1.00 91.81 125 HIS A N 1
ATOM 1042 C CA . HIS A 1 125 ? -10.640 -1.320 6.771 1.00 91.81 125 HIS A CA 1
ATOM 1043 C C . HIS A 1 125 ? -10.044 -0.798 5.454 1.00 91.81 125 HIS A C 1
ATOM 1045 O O . HIS A 1 125 ? -10.071 0.410 5.208 1.00 91.81 125 HIS A O 1
ATOM 1051 N N . TRP A 1 126 ? -9.538 -1.677 4.579 1.00 91.00 126 TRP A N 1
ATOM 1052 C CA . TRP A 1 126 ? -8.991 -1.268 3.275 1.00 91.00 126 TRP A CA 1
ATOM 1053 C C . TRP A 1 126 ? -9.970 -0.472 2.408 1.00 91.00 126 TRP A C 1
ATOM 1055 O O . TRP A 1 126 ? -9.558 0.497 1.771 1.00 91.00 126 TRP A O 1
ATOM 1065 N N . ASP A 1 127 ? -11.260 -0.815 2.421 1.00 89.19 127 ASP A N 1
ATOM 1066 C CA . ASP A 1 127 ? -12.265 -0.056 1.669 1.00 89.19 127 ASP A CA 1
ATOM 1067 C C . ASP A 1 127 ? -12.398 1.373 2.194 1.00 89.19 127 ASP A C 1
ATOM 1069 O O . ASP A 1 127 ? -12.484 2.305 1.408 1.00 89.19 127 ASP A O 1
ATOM 1073 N N . LYS A 1 128 ? -12.303 1.579 3.511 1.00 89.06 128 LYS A N 1
ATOM 1074 C CA . LYS A 1 128 ? -12.350 2.920 4.106 1.00 89.06 128 LYS A CA 1
ATOM 1075 C C . LYS A 1 128 ? -11.123 3.734 3.736 1.00 89.06 128 LYS A C 1
ATOM 1077 O O . LYS A 1 128 ? -11.267 4.893 3.369 1.00 89.06 128 LYS A O 1
ATOM 1082 N N . VAL A 1 129 ? -9.936 3.124 3.762 1.00 88.38 129 VAL A N 1
ATOM 1083 C CA . VAL A 1 129 ? -8.711 3.763 3.255 1.00 88.38 129 VAL A CA 1
ATOM 1084 C C . VAL A 1 129 ? -8.907 4.208 1.803 1.00 88.38 129 VAL A C 1
ATOM 1086 O O . VAL A 1 129 ? -8.574 5.340 1.470 1.00 88.38 129 VAL A O 1
ATOM 1089 N N . ARG A 1 130 ? -9.477 3.350 0.947 1.00 85.94 130 ARG A N 1
ATOM 1090 C CA . ARG A 1 130 ? -9.767 3.688 -0.452 1.00 85.94 130 ARG A CA 1
ATOM 1091 C C . ARG A 1 130 ? -10.759 4.851 -0.548 1.00 85.94 130 ARG A C 1
ATOM 1093 O O . ARG A 1 130 ? -10.431 5.855 -1.171 1.00 85.94 130 ARG A O 1
ATOM 1100 N N . ASP A 1 131 ? -11.919 4.742 0.087 1.00 85.81 131 ASP A N 1
ATOM 1101 C CA . ASP A 1 131 ? -12.985 5.747 0.029 1.00 85.81 131 ASP A CA 1
ATOM 1102 C C . ASP A 1 131 ? -12.452 7.133 0.474 1.00 85.81 131 ASP A C 1
ATOM 1104 O O . ASP A 1 131 ? -12.566 8.115 -0.253 1.00 85.81 131 ASP A O 1
ATOM 1108 N N . PHE A 1 132 ? -11.710 7.214 1.589 1.00 83.56 132 PHE A N 1
ATOM 1109 C CA . PHE A 1 132 ? -11.109 8.475 2.063 1.00 83.56 132 PHE A CA 1
ATOM 1110 C C . PHE A 1 132 ? -10.077 9.102 1.113 1.00 83.56 132 PHE A C 1
ATOM 1112 O O . PHE A 1 132 ? -9.849 10.315 1.171 1.00 83.56 132 PHE A O 1
ATOM 1119 N N . LEU A 1 133 ? -9.394 8.292 0.303 1.00 78.69 133 LEU A N 1
ATOM 1120 C CA . LEU A 1 133 ? -8.327 8.753 -0.586 1.00 78.69 133 LEU A CA 1
ATOM 1121 C C . LEU A 1 133 ? -8.841 9.114 -1.984 1.00 78.69 133 LEU A C 1
ATOM 1123 O O . LEU A 1 133 ? -8.198 9.931 -2.646 1.00 78.69 133 LEU A O 1
ATOM 1127 N N . PHE A 1 134 ? -9.957 8.525 -2.428 1.00 77.12 134 PHE A N 1
ATOM 1128 C CA . PHE A 1 134 ? -10.427 8.622 -3.815 1.00 77.12 134 PHE A CA 1
ATOM 1129 C C . PHE A 1 134 ? -11.840 9.201 -4.008 1.00 77.12 134 PHE A C 1
ATOM 1131 O O . PHE A 1 134 ? -12.147 9.555 -5.150 1.00 77.12 134 PHE A O 1
ATOM 1138 N N . ASP A 1 135 ? -12.667 9.327 -2.961 1.00 67.19 135 ASP A N 1
ATOM 1139 C CA . ASP A 1 135 ? -13.948 10.066 -3.035 1.00 67.19 135 ASP A CA 1
ATOM 1140 C C . ASP A 1 135 ? -13.747 11.591 -3.127 1.00 67.19 135 ASP A C 1
ATOM 1142 O O . ASP A 1 135 ? -14.703 12.338 -3.448 1.00 67.19 135 ASP A O 1
#

Secondary structure (DSSP, 8-state):
----TT-SSSSSSHHHHHHHHHHHHHHHHHHHHT--EEHHHHHHHH-TT-SS-SHHHHHHHHHHHHHHHHHHTSTT--SPPPP-GGGGEE---SS--TTHHHHTTSS-HHHHIIIIIHHHHT-TTHHHHHHHHH-

Sequence (135 aa):
MQNQCFKRDIFGDKDTQKMAWKALPILITYAQKGDPIRMSDLVREIAPHLTRFNFAMKWVLAWIQTTLYKLEERNDWTYKKIPCITAIVLAAPETPTNWARKESQNCPWQEYESKYLLPVFCYEHWDKVRDFLFD

Radius of gyration: 15.51 Å; chains: 1; bounding box: 42×38×34 Å